Protein AF-A0AAV3PL71-F1 (afdb_monomer_lite)

pLDDT: mean 75.38, std 17.17, range [36.94, 94.06]

Organism: Lithospermum erythrorhizon (NCBI:txid34254)

Radius of gyration: 27.69 Å; chains: 1; bounding box: 72×52×55 Å

Sequence (137 aa):
MSNPKWETEDRVKCQSHFRDLNKKISIFAGCYSTATREKHNGWSDDDYIPQTLELYCVKEEGREVAKKKSRATSSKSSTSRKPKLAIDEEFSNLSSAHENLEKSMETTVSAMLEYASSQNEVARAKKFVMWMILKNK

Structure (mmCIF, N/CA/C/O backbone):
data_AF-A0AAV3PL71-F1
#
_entry.id   AF-A0AAV3PL71-F1
#
loop_
_atom_site.group_PDB
_atom_site.id
_atom_site.type_symbol
_atom_site.label_atom_id
_atom_site.label_alt_id
_atom_site.label_comp_id
_atom_site.label_asym_id
_atom_site.label_entity_id
_atom_site.label_seq_id
_atom_site.pdbx_PDB_ins_code
_atom_site.Cartn_x
_atom_site.Cartn_y
_atom_site.Cartn_z
_atom_site.occupancy
_atom_site.B_iso_or_equiv
_atom_site.auth_seq_id
_atom_site.auth_comp_id
_atom_site.auth_asym_id
_atom_site.auth_atom_id
_atom_site.pdbx_PDB_model_num
ATOM 1 N N . MET A 1 1 ? -4.956 -21.291 -28.694 1.00 47.41 1 MET A N 1
ATOM 2 C CA . MET A 1 1 ? -3.941 -21.300 -27.622 1.00 47.41 1 MET A CA 1
ATOM 3 C C . MET A 1 1 ? -4.676 -21.043 -26.323 1.00 47.41 1 MET A C 1
ATOM 5 O O . MET A 1 1 ? -5.231 -19.965 -26.166 1.00 47.41 1 MET A O 1
ATOM 9 N N . SER A 1 2 ? -4.820 -22.063 -25.485 1.00 59.41 2 SER A N 1
ATOM 10 C CA . SER A 1 2 ? -5.573 -21.970 -24.230 1.00 59.41 2 SER A CA 1
ATOM 11 C C . SER A 1 2 ? -4.590 -21.637 -23.115 1.00 59.41 2 SER A C 1
ATOM 13 O O . SER A 1 2 ? -3.604 -22.361 -22.971 1.00 59.41 2 SER A O 1
ATOM 15 N N . ASN A 1 3 ? -4.825 -20.556 -22.363 1.00 58.84 3 ASN A N 1
ATOM 16 C CA . ASN A 1 3 ? -3.936 -20.195 -21.260 1.00 58.84 3 ASN A CA 1
ATOM 17 C C . ASN A 1 3 ? -3.875 -21.325 -20.220 1.00 58.84 3 ASN A C 1
ATOM 19 O O . ASN A 1 3 ? -4.899 -21.969 -19.952 1.00 58.84 3 ASN A O 1
ATOM 23 N N . PRO A 1 4 ? -2.698 -21.574 -19.628 1.00 60.00 4 PRO A N 1
ATOM 24 C CA . PRO A 1 4 ? -2.549 -22.576 -18.592 1.00 60.00 4 PRO A CA 1
ATOM 25 C C . PRO A 1 4 ? -3.460 -22.283 -17.394 1.00 60.00 4 PRO A C 1
ATOM 27 O O . PRO A 1 4 ? -3.545 -21.158 -16.906 1.00 60.00 4 PRO A O 1
ATOM 30 N N . LYS A 1 5 ? -4.123 -23.323 -16.884 1.00 57.62 5 LYS A N 1
ATOM 31 C CA . LYS A 1 5 ? -5.115 -23.245 -15.795 1.00 57.62 5 LYS A CA 1
ATOM 32 C C . LYS A 1 5 ? -4.576 -22.586 -14.509 1.00 57.62 5 LYS A C 1
ATOM 34 O O . LYS A 1 5 ? -5.336 -21.958 -13.774 1.00 57.62 5 LYS A O 1
ATOM 39 N N . TRP A 1 6 ? -3.269 -22.692 -14.264 1.00 56.53 6 TRP A N 1
ATOM 40 C CA . TRP A 1 6 ? -2.583 -22.111 -13.105 1.00 56.53 6 TRP A CA 1
ATOM 41 C C . TRP A 1 6 ? -2.427 -20.583 -13.193 1.00 56.53 6 TRP A C 1
ATOM 43 O O . TRP A 1 6 ? -2.580 -19.908 -12.179 1.00 56.53 6 TRP A O 1
ATOM 53 N N . GLU A 1 7 ? -2.262 -20.006 -14.391 1.00 59.16 7 GLU A N 1
ATOM 54 C CA . GLU A 1 7 ? -2.195 -18.543 -14.563 1.00 59.16 7 GLU A CA 1
ATOM 55 C C . GLU A 1 7 ? -3.504 -17.861 -14.152 1.00 59.16 7 GLU A C 1
ATOM 57 O O . GLU A 1 7 ? -3.514 -16.759 -13.600 1.00 59.16 7 GLU A O 1
ATOM 62 N N . THR A 1 8 ? -4.638 -18.518 -14.405 1.00 62.12 8 THR A N 1
ATOM 63 C CA . THR A 1 8 ? -5.950 -17.992 -14.023 1.00 62.12 8 THR A CA 1
ATOM 64 C C . THR A 1 8 ? -6.210 -18.074 -12.522 1.00 62.12 8 THR A C 1
ATOM 66 O O . THR A 1 8 ? -6.810 -17.153 -11.970 1.00 62.12 8 THR A O 1
ATOM 69 N N . GLU A 1 9 ? -5.749 -19.126 -11.841 1.00 66.12 9 GLU A N 1
ATOM 70 C CA . GLU A 1 9 ? -5.962 -19.290 -10.396 1.00 66.12 9 GLU A CA 1
ATOM 71 C C . GLU A 1 9 ? -5.143 -18.294 -9.573 1.00 66.12 9 GLU A C 1
ATOM 73 O O . GLU A 1 9 ? -5.681 -17.663 -8.658 1.00 66.12 9 GLU A O 1
ATOM 78 N N . ASP A 1 10 ? -3.875 -18.086 -9.926 1.00 73.69 10 ASP A N 1
ATOM 79 C CA . ASP A 1 10 ? -3.016 -17.143 -9.208 1.00 73.69 10 ASP A CA 1
ATOM 80 C C . ASP A 1 10 ? -3.451 -15.695 -9.438 1.00 73.69 10 ASP A C 1
ATOM 82 O O . ASP A 1 10 ? -3.470 -14.887 -8.505 1.00 73.69 10 ASP A O 1
ATOM 86 N N . ARG A 1 11 ? -3.947 -15.379 -10.640 1.00 74.00 11 ARG A N 1
ATOM 87 C CA . ARG A 1 11 ? -4.552 -14.075 -10.932 1.00 74.00 11 ARG A CA 1
ATOM 88 C C . ARG A 1 11 ? -5.807 -13.816 -10.094 1.00 74.00 11 ARG A C 1
ATOM 90 O O . ARG A 1 11 ? -5.986 -12.702 -9.601 1.00 74.00 11 ARG A O 1
ATOM 97 N N . VAL A 1 12 ? -6.663 -14.821 -9.895 1.00 77.44 12 VAL A N 1
ATOM 98 C CA . VAL A 1 12 ? -7.877 -14.696 -9.066 1.00 77.44 12 VAL A CA 1
ATOM 99 C C . VAL A 1 12 ? -7.527 -14.528 -7.586 1.00 77.44 12 VAL A C 1
ATOM 101 O O . VAL A 1 12 ? -8.101 -13.660 -6.922 1.00 77.44 12 VAL A O 1
ATOM 104 N N . LYS A 1 13 ? -6.560 -15.294 -7.064 1.00 79.50 13 LYS A N 1
ATOM 105 C CA . LYS A 1 13 ? -6.073 -15.144 -5.679 1.00 79.50 13 LYS A CA 1
ATOM 106 C C . LYS A 1 13 ? -5.486 -13.753 -5.446 1.00 79.50 13 LYS A C 1
ATOM 108 O O . LYS A 1 13 ? -5.855 -13.086 -4.481 1.00 79.50 13 LYS A O 1
ATOM 113 N N . CYS A 1 14 ? -4.652 -13.291 -6.372 1.00 86.06 14 CYS A N 1
ATOM 114 C CA . CYS A 1 14 ? -4.051 -11.963 -6.361 1.00 86.06 14 CYS A CA 1
ATOM 115 C C . CYS A 1 14 ? -5.123 -10.859 -6.354 1.00 86.06 14 CYS A C 1
ATOM 117 O O . CYS A 1 14 ? -5.131 -9.983 -5.488 1.00 86.06 14 CYS A O 1
ATOM 119 N N . GLN A 1 15 ? -6.115 -10.957 -7.241 1.00 86.12 15 GLN A N 1
ATOM 120 C CA . GLN A 1 15 ? -7.216 -9.998 -7.300 1.00 86.12 15 GLN A CA 1
ATOM 121 C C . GLN A 1 15 ? -8.059 -9.987 -6.016 1.00 86.12 15 GLN A C 1
ATOM 123 O O . GLN A 1 15 ? -8.481 -8.923 -5.557 1.00 86.12 15 GLN A O 1
ATOM 128 N N . SER A 1 16 ? -8.321 -11.158 -5.429 1.00 85.06 16 SER A N 1
ATOM 129 C CA . SER A 1 16 ? -9.035 -11.262 -4.155 1.00 85.06 16 SER A CA 1
ATOM 130 C C . SER A 1 16 ? -8.239 -10.632 -3.012 1.00 85.06 16 SER A C 1
ATOM 132 O O . SER A 1 16 ? -8.815 -9.922 -2.189 1.00 85.06 16 SER A O 1
ATOM 134 N N . HIS A 1 17 ? -6.926 -10.854 -2.977 1.00 90.31 17 HIS A N 1
ATOM 135 C CA . HIS A 1 17 ? -6.043 -10.296 -1.960 1.00 90.31 17 HIS A CA 1
ATOM 136 C C . HIS A 1 17 ? -6.005 -8.764 -2.019 1.00 90.31 17 HIS A C 1
ATOM 138 O O . HIS A 1 17 ? -6.277 -8.100 -1.020 1.00 90.31 17 HIS A O 1
ATOM 144 N N . PHE A 1 18 ? -5.796 -8.191 -3.208 1.00 90.25 18 PHE A N 1
ATOM 145 C CA . PHE A 1 18 ? -5.826 -6.737 -3.385 1.00 90.25 18 PHE A CA 1
ATOM 146 C C . PHE A 1 18 ? -7.187 -6.128 -3.052 1.00 90.25 18 PHE A C 1
ATOM 148 O O . PHE A 1 18 ? -7.262 -5.043 -2.480 1.00 90.25 18 PHE A O 1
ATOM 155 N N . ARG A 1 19 ? -8.282 -6.831 -3.362 1.00 92.25 19 ARG A N 1
ATOM 156 C CA . ARG A 1 19 ? -9.628 -6.386 -2.987 1.00 92.25 19 ARG A CA 1
ATOM 157 C C . ARG A 1 19 ? -9.801 -6.317 -1.469 1.00 92.25 19 ARG A C 1
ATOM 159 O O . ARG A 1 19 ? -10.406 -5.365 -0.982 1.00 92.25 19 ARG A O 1
ATOM 166 N N . ASP A 1 20 ? -9.288 -7.302 -0.735 1.00 89.25 20 ASP A N 1
ATOM 167 C CA . ASP A 1 20 ? -9.348 -7.317 0.730 1.00 89.25 20 ASP A CA 1
ATOM 168 C C . ASP A 1 20 ? -8.492 -6.203 1.350 1.00 89.25 20 ASP A C 1
ATOM 170 O O . ASP A 1 20 ? -8.969 -5.471 2.217 1.00 89.25 20 ASP A O 1
ATOM 174 N N . LEU A 1 21 ? -7.271 -6.000 0.846 1.00 91.88 21 LEU A N 1
ATOM 175 C CA . LEU A 1 21 ? -6.405 -4.899 1.277 1.00 91.88 21 LEU A CA 1
ATOM 176 C C . LEU A 1 21 ? -7.054 -3.535 1.029 1.00 91.88 21 LEU A C 1
ATOM 178 O O . LEU A 1 21 ? -7.169 -2.733 1.952 1.00 91.88 21 LEU A O 1
ATOM 182 N N . ASN A 1 22 ? -7.563 -3.293 -0.180 1.00 93.75 22 ASN A N 1
ATOM 183 C CA . ASN A 1 22 ? -8.234 -2.035 -0.512 1.00 93.75 22 ASN A CA 1
ATOM 184 C C . ASN A 1 22 ? -9.456 -1.787 0.374 1.00 93.75 22 ASN A C 1
ATOM 186 O O . ASN A 1 22 ? -9.724 -0.649 0.763 1.00 93.75 22 ASN A O 1
ATOM 190 N N . LYS A 1 23 ? -10.183 -2.848 0.738 1.00 90.56 23 LYS A N 1
ATOM 191 C CA . LYS A 1 23 ? -11.292 -2.756 1.686 1.00 90.56 23 LYS A CA 1
ATOM 192 C C . LYS A 1 23 ? -10.809 -2.331 3.073 1.00 90.56 23 LYS A C 1
ATOM 194 O O . LYS A 1 23 ? -11.390 -1.410 3.640 1.00 90.56 23 LYS A O 1
ATOM 199 N N . LYS A 1 24 ? -9.759 -2.961 3.606 1.00 90.44 24 LYS A N 1
ATOM 200 C CA . LYS A 1 24 ? -9.169 -2.605 4.910 1.00 90.44 24 LYS A CA 1
ATOM 201 C C . LYS A 1 24 ? -8.678 -1.157 4.926 1.00 90.44 24 LYS A C 1
ATOM 203 O O . LYS A 1 24 ? -9.057 -0.401 5.816 1.00 90.44 24 LYS A O 1
ATOM 208 N N . ILE A 1 25 ? -7.950 -0.746 3.887 1.00 92.00 25 ILE A N 1
ATOM 209 C CA . ILE A 1 25 ? -7.457 0.629 3.714 1.00 92.00 25 ILE A CA 1
ATOM 210 C C . ILE A 1 25 ? -8.619 1.626 3.679 1.00 92.00 25 ILE A C 1
ATOM 212 O O . ILE A 1 25 ? -8.592 2.623 4.392 1.00 92.00 25 ILE A O 1
ATOM 216 N N . SER A 1 26 ? -9.672 1.344 2.905 1.00 92.38 26 SER A N 1
ATOM 217 C CA . SER A 1 26 ? -10.835 2.239 2.798 1.00 92.38 26 SER A CA 1
ATOM 218 C C . SER A 1 26 ? -11.532 2.442 4.145 1.00 92.38 26 SER A C 1
ATOM 220 O O . SER A 1 26 ? -11.966 3.543 4.478 1.00 92.38 26 SER A O 1
ATOM 222 N N . ILE A 1 27 ? -11.637 1.378 4.941 1.00 90.50 27 ILE A N 1
ATOM 223 C CA . ILE A 1 27 ? -12.258 1.435 6.265 1.00 90.50 27 ILE A CA 1
ATOM 224 C C . ILE A 1 27 ? -11.376 2.210 7.239 1.00 90.50 27 ILE A C 1
ATOM 226 O O . ILE A 1 27 ? -11.893 3.053 7.972 1.00 90.50 27 ILE A O 1
ATOM 230 N N . PHE A 1 28 ? -10.068 1.947 7.227 1.00 93.81 28 PHE A N 1
ATOM 231 C CA . PHE A 1 28 ? -9.100 2.679 8.035 1.00 93.81 28 PHE A CA 1
ATOM 232 C C . PHE A 1 28 ? -9.135 4.177 7.717 1.00 93.81 28 PHE A C 1
ATOM 234 O O . PHE A 1 28 ? -9.289 4.983 8.628 1.00 93.81 28 PHE A O 1
ATOM 241 N N . ALA A 1 29 ? -9.123 4.550 6.434 1.00 92.38 29 ALA A N 1
ATOM 242 C CA . ALA A 1 29 ? -9.241 5.940 6.000 1.00 92.38 29 ALA A CA 1
ATOM 243 C C . ALA A 1 29 ? -10.533 6.599 6.514 1.00 92.38 29 ALA A C 1
ATOM 245 O O . ALA A 1 29 ? -10.505 7.724 7.005 1.00 92.38 29 ALA A O 1
ATOM 246 N N . GLY A 1 30 ? -11.661 5.882 6.488 1.00 92.62 30 GLY A N 1
ATOM 247 C CA . GLY A 1 30 ? -12.917 6.371 7.062 1.00 92.62 30 GLY A CA 1
ATOM 248 C C . GLY A 1 30 ? -12.871 6.549 8.587 1.00 92.62 30 GLY A C 1
ATOM 249 O O . GLY A 1 30 ? -13.482 7.480 9.117 1.00 92.62 30 GLY A O 1
ATOM 250 N N . CYS A 1 31 ? -12.155 5.682 9.311 1.00 92.06 31 CYS A N 1
ATOM 251 C CA . CYS A 1 31 ? -11.887 5.870 10.740 1.00 92.06 31 CYS A CA 1
ATOM 252 C C . CYS A 1 31 ? -10.996 7.088 10.983 1.00 92.06 31 CYS A C 1
ATOM 254 O O . CYS A 1 31 ? -11.330 7.889 11.849 1.00 92.06 31 CYS A O 1
ATOM 256 N N . TYR A 1 32 ? -9.954 7.271 10.171 1.00 91.00 32 TYR A N 1
ATOM 257 C CA . TYR A 1 32 ? -9.053 8.415 10.261 1.00 91.00 32 TYR A CA 1
ATOM 258 C C . TYR A 1 32 ? -9.810 9.726 10.079 1.00 91.00 32 TYR A C 1
ATOM 260 O O . TYR A 1 32 ? -9.795 10.580 10.956 1.00 91.00 32 TYR A O 1
ATOM 268 N N . SER A 1 33 ? -10.608 9.831 9.011 1.00 90.44 33 SER A N 1
ATOM 269 C CA . SER A 1 33 ? -11.466 10.998 8.778 1.00 90.44 33 SER A CA 1
ATOM 270 C C . SER A 1 33 ? -12.449 11.259 9.922 1.00 90.44 33 SER A C 1
ATOM 272 O O . SER A 1 33 ? -12.831 12.403 10.155 1.00 90.44 33 SER A O 1
ATOM 274 N N . THR A 1 34 ? -12.882 10.207 10.627 1.00 88.81 34 THR A N 1
ATOM 275 C CA . THR A 1 34 ? -13.761 10.336 11.795 1.00 88.81 34 THR A CA 1
ATOM 276 C C . THR A 1 34 ? -12.999 10.874 13.003 1.00 88.81 34 THR A C 1
ATOM 278 O O . THR A 1 34 ? -13.501 11.792 13.644 1.00 88.81 34 THR A O 1
ATOM 281 N N . ALA A 1 35 ? -11.801 10.350 13.280 1.00 86.88 35 ALA A N 1
ATOM 282 C CA . ALA A 1 35 ? -10.935 10.822 14.359 1.00 86.88 35 ALA A CA 1
ATOM 283 C C . ALA A 1 35 ? -10.542 12.293 14.153 1.00 86.88 35 ALA A C 1
ATOM 285 O O . ALA A 1 35 ? -10.625 13.095 15.073 1.00 86.88 35 ALA A O 1
ATOM 286 N N . THR A 1 36 ? -10.245 12.691 12.914 1.00 87.19 36 THR A N 1
ATOM 287 C CA . THR A 1 36 ? -9.867 14.073 12.582 1.00 87.19 36 THR A CA 1
ATOM 288 C C . THR A 1 36 ? -11.048 15.045 12.472 1.00 87.19 36 THR A C 1
ATOM 290 O O . THR A 1 36 ? -10.843 16.226 12.185 1.00 87.19 36 THR A O 1
ATOM 293 N N . ARG A 1 37 ? -12.299 14.57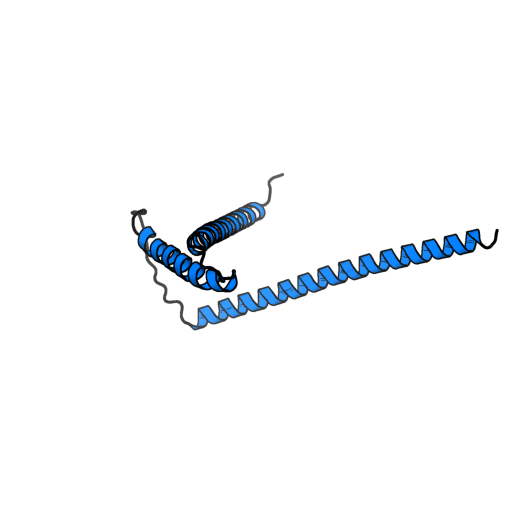1 12.599 1.00 83.06 37 ARG A N 1
ATOM 294 C CA . ARG A 1 37 ? -13.498 15.403 12.380 1.00 83.06 37 ARG A CA 1
ATOM 295 C C . ARG A 1 37 ? -13.687 16.433 13.488 1.00 83.06 37 ARG A C 1
ATOM 297 O O . ARG A 1 37 ? -14.081 17.563 13.211 1.00 83.06 37 ARG A O 1
ATOM 304 N N . GLU A 1 38 ? -13.392 16.050 14.722 1.00 69.94 38 GLU A N 1
ATOM 305 C CA . GLU A 1 38 ? -13.307 16.967 15.854 1.00 69.94 38 GLU A CA 1
ATOM 306 C C . GLU A 1 38 ? -11.854 17.421 15.942 1.00 69.94 38 GLU A C 1
ATOM 308 O O . GLU A 1 38 ? -11.033 16.804 16.610 1.00 69.94 38 GLU A O 1
ATOM 313 N N . LYS A 1 39 ? -11.502 18.455 15.164 1.00 65.94 39 LYS A N 1
ATOM 314 C CA . LYS A 1 39 ? -10.141 18.994 15.177 1.00 65.94 39 LYS A CA 1
ATOM 315 C C . LYS A 1 39 ? -9.790 19.445 16.590 1.00 65.94 39 LYS A C 1
ATOM 317 O O . LYS A 1 39 ? -10.274 20.476 17.059 1.00 65.94 39 LYS A O 1
ATOM 322 N N . HIS A 1 40 ? -8.899 18.703 17.228 1.00 72.56 40 HIS A N 1
ATOM 323 C CA . HIS A 1 40 ? -8.251 19.134 18.449 1.00 72.56 40 HIS A CA 1
ATOM 324 C C . HIS A 1 40 ? -7.106 20.073 18.065 1.00 72.56 40 HIS A C 1
ATOM 326 O O . HIS A 1 40 ? -6.183 19.701 17.338 1.00 72.56 40 HIS A O 1
ATOM 332 N N . ASN A 1 41 ? -7.194 21.333 18.498 1.00 78.12 41 ASN A N 1
ATOM 333 C CA . ASN A 1 41 ? -6.135 22.310 18.256 1.00 78.12 41 ASN A CA 1
ATOM 334 C C . ASN A 1 41 ? -4.815 21.793 18.845 1.00 78.12 41 ASN A C 1
ATOM 336 O O . ASN A 1 41 ? -4.745 21.492 20.034 1.00 78.12 41 ASN A O 1
ATOM 340 N N . GLY A 1 42 ? -3.780 21.716 18.008 1.00 80.06 42 GLY A N 1
ATOM 341 C CA . GLY A 1 42 ? -2.446 21.253 18.399 1.00 80.06 42 GLY A CA 1
ATOM 342 C C . GLY A 1 42 ? -2.192 19.755 18.219 1.00 80.06 42 GLY A C 1
ATOM 343 O O . GLY A 1 42 ? -1.066 19.336 18.452 1.00 80.06 42 GLY A O 1
ATOM 344 N N . TRP A 1 43 ? -3.181 18.967 17.788 1.00 85.88 43 TRP A N 1
ATOM 345 C CA . TRP A 1 43 ? -2.964 17.557 17.452 1.00 85.88 43 TRP A CA 1
ATOM 346 C C . TRP A 1 43 ? -2.352 17.396 16.063 1.00 85.88 43 TRP A C 1
ATOM 348 O O . TRP A 1 43 ? -2.760 18.053 15.099 1.00 85.88 43 TRP A O 1
ATOM 358 N N . SER A 1 44 ? -1.395 16.485 15.987 1.00 86.25 44 SER A N 1
ATOM 359 C CA . SER A 1 44 ? -0.722 16.018 14.783 1.00 86.25 44 SER A CA 1
ATOM 360 C C . SER A 1 44 ? -1.267 14.656 14.344 1.00 86.25 44 SER A C 1
ATOM 362 O O . SER A 1 44 ? -2.038 14.021 15.064 1.00 86.25 44 SER A O 1
ATOM 364 N N . ASP A 1 45 ? -0.867 14.186 13.162 1.00 86.56 45 ASP A N 1
ATOM 365 C CA . ASP A 1 45 ? -1.262 12.863 12.662 1.00 86.56 45 ASP A CA 1
ATOM 366 C C . ASP A 1 45 ? -0.884 11.741 13.652 1.00 86.56 45 ASP A C 1
ATOM 368 O O . ASP A 1 45 ? -1.663 10.805 13.836 1.00 86.56 45 ASP A O 1
ATOM 372 N N . ASP A 1 46 ? 0.242 11.878 14.362 1.00 88.06 46 ASP A N 1
ATOM 373 C CA . ASP A 1 46 ? 0.695 10.924 15.385 1.00 88.06 46 ASP A CA 1
ATOM 374 C C . ASP A 1 46 ? -0.281 10.804 16.568 1.00 88.06 46 ASP A C 1
ATOM 376 O O . ASP A 1 46 ? -0.385 9.737 17.172 1.00 88.06 46 ASP A O 1
ATOM 380 N N . ASP A 1 47 ? -1.055 11.854 16.859 1.00 87.81 47 ASP A N 1
ATOM 381 C CA . ASP A 1 47 ? -2.084 11.850 17.905 1.00 87.81 47 ASP A CA 1
ATOM 382 C C . ASP A 1 47 ? -3.397 11.216 17.410 1.00 87.81 47 ASP A C 1
ATOM 384 O O . ASP A 1 47 ? -4.102 10.530 18.156 1.00 87.81 47 ASP A O 1
ATOM 388 N N . TYR A 1 48 ? -3.721 11.385 16.122 1.00 86.88 48 TYR A N 1
ATOM 389 C CA . TYR A 1 48 ? -4.927 10.813 15.514 1.00 86.88 48 TYR A CA 1
ATOM 390 C C . TYR A 1 48 ? -4.781 9.329 15.160 1.00 86.88 48 TYR A C 1
ATOM 392 O O . TYR A 1 48 ? -5.789 8.618 15.097 1.00 86.88 48 TYR A O 1
ATOM 400 N N . ILE A 1 49 ? -3.562 8.833 14.925 1.00 90.44 49 ILE A N 1
ATOM 401 C CA . ILE A 1 49 ? -3.310 7.425 14.580 1.00 90.44 49 ILE A CA 1
ATOM 402 C C . ILE A 1 49 ? -3.797 6.464 15.685 1.00 90.44 49 ILE A C 1
ATOM 404 O O . ILE A 1 49 ? -4.567 5.557 15.352 1.00 90.44 49 ILE A O 1
ATOM 408 N N . PRO A 1 50 ? -3.454 6.640 16.980 1.00 89.81 50 PRO A N 1
ATOM 409 C CA . PRO A 1 50 ? -3.968 5.797 18.062 1.00 89.81 50 PRO A CA 1
ATOM 410 C C . PRO A 1 50 ? -5.499 5.776 18.133 1.00 89.81 50 PRO A C 1
ATOM 412 O O . PRO A 1 50 ? -6.107 4.707 18.159 1.00 89.81 50 PRO A O 1
ATOM 415 N N . GLN A 1 51 ? -6.142 6.944 18.061 1.00 86.50 51 GLN A N 1
ATOM 416 C CA . GLN A 1 51 ? -7.604 7.054 18.095 1.00 86.50 51 GLN A CA 1
ATOM 417 C C . GLN A 1 51 ? -8.260 6.395 16.870 1.00 86.50 51 GLN A C 1
ATOM 419 O O . GLN A 1 51 ? -9.308 5.750 16.954 1.00 86.50 51 GLN A O 1
ATOM 424 N N . THR A 1 52 ? -7.620 6.514 15.708 1.00 90.75 52 THR A N 1
ATOM 425 C CA . THR A 1 52 ? -8.044 5.843 14.477 1.00 90.75 52 THR A CA 1
ATOM 426 C C . THR A 1 52 ? -7.967 4.327 14.612 1.00 90.75 52 THR A C 1
ATOM 428 O O . THR A 1 52 ? -8.883 3.633 14.162 1.00 90.75 52 THR A O 1
ATOM 431 N N . LEU A 1 53 ? -6.902 3.811 15.230 1.00 90.81 53 LEU A N 1
ATOM 432 C CA . LEU A 1 53 ? -6.716 2.382 15.472 1.00 90.81 53 LEU A CA 1
ATOM 433 C C . LEU A 1 53 ? -7.782 1.833 16.420 1.00 90.81 53 LEU A C 1
ATOM 435 O O . LEU A 1 53 ? -8.352 0.786 16.119 1.00 90.81 53 LEU A O 1
ATOM 439 N N . GLU A 1 54 ? -8.132 2.553 17.487 1.00 89.06 54 GLU A N 1
ATOM 440 C CA . GLU A 1 54 ? -9.240 2.169 18.371 1.00 89.06 54 GLU A CA 1
ATOM 441 C C . GLU A 1 54 ? -10.562 2.051 17.598 1.00 89.06 54 GLU A C 1
ATOM 443 O O . GLU A 1 54 ? -11.229 1.013 17.633 1.00 89.06 54 GLU A O 1
ATOM 448 N N . LEU A 1 55 ? -10.909 3.074 16.808 1.00 87.56 55 LEU A N 1
ATOM 449 C CA . LEU A 1 55 ? -12.117 3.067 15.975 1.00 87.56 55 LEU A CA 1
ATOM 450 C C . LEU A 1 55 ? -12.103 1.951 14.921 1.00 87.56 55 LEU A C 1
ATOM 452 O O . LEU A 1 55 ? -13.147 1.380 14.591 1.00 87.56 55 LEU A O 1
ATOM 456 N N . TYR A 1 56 ? -10.936 1.655 14.352 1.00 90.50 56 TYR A N 1
ATOM 457 C CA . TYR A 1 56 ? -10.762 0.594 13.367 1.00 90.50 56 TYR A CA 1
ATOM 458 C C . TYR A 1 56 ? -10.924 -0.797 13.993 1.00 90.50 56 TYR A C 1
ATOM 460 O O . TYR A 1 56 ? -11.688 -1.604 13.458 1.00 90.50 56 TYR A O 1
ATOM 468 N N . CYS A 1 57 ? -10.296 -1.051 15.145 1.00 87.62 57 CYS A N 1
ATOM 469 C CA . CYS A 1 57 ? -10.415 -2.306 15.890 1.00 87.62 57 CYS A CA 1
ATOM 470 C C . CYS A 1 57 ? -11.868 -2.592 16.276 1.00 87.62 57 CYS A C 1
ATOM 472 O O . CYS A 1 57 ? -12.378 -3.663 15.953 1.00 87.62 57 CYS A O 1
ATOM 474 N N . VAL A 1 58 ? -12.588 -1.605 16.822 1.00 83.75 58 VAL A N 1
ATOM 475 C CA . VAL A 1 58 ? -14.017 -1.750 17.163 1.00 83.75 58 VAL A CA 1
ATOM 476 C C . VAL A 1 58 ? -14.857 -2.123 15.933 1.00 83.75 58 VAL A C 1
ATOM 478 O O . VAL A 1 58 ? -15.763 -2.960 16.005 1.00 83.75 58 VAL A O 1
ATOM 481 N N . LYS A 1 59 ? -14.556 -1.545 14.762 1.00 79.19 59 LYS A N 1
ATOM 482 C CA . LYS A 1 59 ? -15.267 -1.866 13.511 1.00 79.19 59 LYS A CA 1
ATOM 483 C C . LYS A 1 59 ? -14.895 -3.225 12.918 1.00 79.19 59 LYS A C 1
ATOM 485 O O . LYS A 1 59 ? -15.707 -3.772 12.166 1.00 79.19 59 LYS A O 1
ATOM 490 N N . GLU A 1 60 ? -13.688 -3.736 13.142 1.00 74.81 60 GLU A N 1
ATOM 491 C CA . GLU A 1 60 ? -13.294 -5.091 12.726 1.00 74.81 60 GLU A CA 1
ATOM 492 C C . GLU A 1 60 ? -13.888 -6.148 13.674 1.00 74.81 60 GLU A C 1
ATOM 494 O O . GLU A 1 60 ? -14.518 -7.097 13.202 1.00 74.81 60 GLU A O 1
ATOM 499 N N . GLU A 1 61 ? -13.833 -5.930 14.992 1.00 64.38 61 GLU A N 1
ATOM 500 C CA . GLU A 1 61 ? -14.441 -6.807 16.005 1.00 64.38 61 GLU A CA 1
ATOM 501 C C . GLU A 1 61 ? -15.969 -6.892 15.859 1.00 64.38 61 GLU A C 1
ATOM 503 O O . GLU A 1 61 ? -16.549 -7.981 15.871 1.00 64.38 61 GLU A O 1
ATOM 508 N N . GLY A 1 62 ? -16.645 -5.770 15.588 1.00 57.28 62 GLY A N 1
ATOM 509 C CA . GLY A 1 62 ? -18.085 -5.761 15.303 1.00 57.28 62 GLY A CA 1
ATOM 510 C C . GLY A 1 62 ? -18.481 -6.544 14.038 1.00 57.28 62 GLY A C 1
ATOM 511 O O . GLY A 1 62 ? -19.620 -7.004 13.915 1.00 57.28 62 GLY A O 1
ATOM 512 N N . ARG A 1 63 ? -17.550 -6.754 13.096 1.00 52.78 63 ARG A N 1
ATOM 513 C CA . ARG A 1 63 ? -17.784 -7.525 11.860 1.00 52.78 63 ARG A CA 1
ATOM 514 C C . ARG A 1 63 ? -17.563 -9.026 12.016 1.00 52.78 63 ARG A C 1
ATOM 516 O O . ARG A 1 63 ? -18.205 -9.784 11.287 1.00 52.78 63 ARG A O 1
ATOM 523 N N . GLU A 1 64 ? -16.732 -9.465 12.956 1.00 48.28 64 GLU A N 1
ATOM 524 C CA . GLU A 1 64 ? -16.651 -10.875 13.372 1.00 48.28 64 GLU A CA 1
ATOM 525 C C . GLU A 1 64 ? -18.002 -11.348 13.939 1.00 48.28 64 GLU A C 1
ATOM 527 O O . GLU A 1 64 ? -18.505 -12.414 13.578 1.00 48.28 64 GLU A O 1
ATOM 532 N N . VAL A 1 65 ? -18.668 -10.500 14.733 1.00 45.50 65 VAL A N 1
ATOM 533 C CA . VAL A 1 65 ? -19.973 -10.818 15.336 1.00 45.50 65 VAL A CA 1
ATOM 534 C C . VAL A 1 65 ? -21.122 -10.721 14.318 1.00 45.50 65 VAL A C 1
ATOM 536 O O . VAL A 1 65 ? -22.023 -11.563 14.314 1.00 45.50 65 VAL A O 1
ATOM 539 N N . ALA A 1 66 ? -21.087 -9.752 13.395 1.00 42.94 66 ALA A N 1
ATOM 540 C CA . ALA A 1 66 ? -22.154 -9.536 12.408 1.00 42.94 66 ALA A CA 1
ATOM 541 C C . ALA A 1 66 ? -22.173 -10.542 11.236 1.00 42.94 66 ALA A C 1
ATOM 543 O O . ALA A 1 66 ? -23.194 -10.677 10.558 1.00 42.94 66 ALA A O 1
ATOM 544 N N . LYS A 1 67 ? -21.099 -11.312 11.008 1.00 45.19 67 LYS A N 1
ATOM 545 C CA . LYS A 1 67 ? -21.095 -12.407 10.014 1.00 45.19 67 LYS A CA 1
ATOM 546 C C . LYS A 1 67 ? -21.949 -13.619 10.425 1.00 45.19 67 LYS A C 1
ATOM 548 O O . LYS A 1 67 ? -22.144 -14.521 9.613 1.00 45.19 67 LYS A O 1
ATOM 553 N N . LYS A 1 68 ? -22.526 -13.645 11.636 1.00 41.66 68 LYS A N 1
ATOM 554 C CA . LYS A 1 68 ? -23.386 -14.747 12.113 1.00 41.66 68 LYS A CA 1
ATOM 555 C C . LYS A 1 68 ? -24.819 -14.780 11.555 1.00 41.66 68 LYS A C 1
ATOM 557 O O . LYS A 1 68 ? -25.530 -15.728 11.876 1.00 41.66 68 LYS A O 1
ATOM 562 N N . LYS A 1 69 ? -25.274 -13.828 10.722 1.00 42.66 69 LYS A N 1
ATOM 563 C CA . LYS A 1 69 ? -26.692 -13.788 10.275 1.00 42.66 69 LYS A CA 1
ATOM 564 C C . LYS A 1 69 ? -26.974 -14.095 8.797 1.00 42.66 69 LYS A C 1
ATOM 566 O O . LYS A 1 69 ? -28.120 -13.976 8.376 1.00 42.66 69 LYS A O 1
ATOM 571 N N . SER A 1 70 ? -26.012 -14.551 7.995 1.00 42.88 70 SER A N 1
ATOM 572 C CA . SER A 1 70 ? -26.326 -14.913 6.600 1.00 42.88 70 SER A CA 1
ATOM 573 C C . SER A 1 70 ? -25.463 -16.027 6.009 1.00 42.88 70 SER A C 1
ATOM 575 O O . SER A 1 70 ? -24.771 -15.810 5.022 1.00 42.88 70 SER A O 1
ATOM 577 N N . ARG A 1 71 ? -25.562 -17.252 6.553 1.00 45.53 71 ARG A N 1
ATOM 578 C CA . ARG A 1 71 ? -25.467 -18.485 5.738 1.00 45.53 71 ARG A CA 1
ATOM 579 C C . ARG A 1 71 ? -25.936 -19.728 6.504 1.00 45.53 71 ARG A C 1
ATOM 581 O O . ARG A 1 71 ? -25.133 -20.516 6.991 1.00 45.53 71 ARG A O 1
ATOM 588 N N . ALA A 1 72 ? -27.247 -19.937 6.592 1.00 44.00 72 ALA A N 1
ATOM 589 C CA . ALA A 1 72 ? -27.765 -21.277 6.847 1.00 44.00 72 ALA A CA 1
ATOM 590 C C . ALA A 1 72 ? -27.705 -22.062 5.528 1.00 44.00 72 ALA A C 1
ATOM 592 O O . ALA A 1 72 ? -28.472 -21.769 4.615 1.00 44.00 72 ALA A O 1
ATOM 593 N N . THR A 1 73 ? -26.735 -22.975 5.400 1.00 43.16 73 THR A N 1
ATOM 594 C CA . THR A 1 73 ? -26.890 -24.356 4.885 1.00 43.16 73 THR A CA 1
ATOM 595 C C . THR A 1 73 ? -25.521 -25.021 4.656 1.00 43.16 73 THR A C 1
ATOM 597 O O . THR A 1 73 ? -24.803 -24.676 3.726 1.00 43.16 73 THR A O 1
ATOM 600 N N . SER A 1 74 ? -25.242 -26.018 5.513 1.00 42.47 74 SER A N 1
ATOM 601 C CA . SER A 1 74 ? -24.479 -27.265 5.287 1.00 42.47 74 SER A CA 1
ATOM 602 C C . SER A 1 74 ? -22.978 -27.191 4.933 1.00 42.47 74 SER A C 1
ATOM 604 O O . SER A 1 74 ? -22.600 -26.555 3.965 1.00 42.47 74 SER A O 1
ATOM 606 N N . SER A 1 75 ? -22.030 -27.891 5.566 1.00 46.97 75 SER A N 1
ATOM 607 C CA . SER A 1 75 ? -21.967 -28.753 6.755 1.00 46.97 75 SER A CA 1
ATOM 608 C C . SER A 1 75 ? -20.484 -28.971 7.106 1.00 46.97 75 SER A C 1
ATOM 610 O O . SER A 1 75 ? -19.620 -28.865 6.240 1.00 46.97 75 SER A O 1
ATOM 612 N N . LYS A 1 76 ? -20.250 -29.399 8.354 1.00 36.94 76 LYS A N 1
ATOM 613 C CA . LYS A 1 76 ? -18.995 -29.850 8.991 1.00 36.94 76 LYS A CA 1
ATOM 614 C C . LYS A 1 76 ? -18.060 -28.762 9.514 1.00 36.94 76 LYS A C 1
ATOM 616 O O . LYS A 1 76 ? -17.065 -28.376 8.913 1.00 36.94 76 LYS A O 1
ATOM 621 N N . SER A 1 77 ? -18.352 -28.396 10.759 1.00 41.62 77 SER A N 1
ATOM 622 C CA . SER A 1 77 ? -17.332 -28.111 11.758 1.00 41.62 77 SER A CA 1
ATOM 623 C C . SER A 1 77 ? -16.262 -29.208 11.768 1.00 41.62 77 SER A C 1
ATOM 625 O O . SER A 1 77 ? -16.562 -30.363 12.069 1.00 41.62 77 SER A O 1
ATOM 627 N N . SER A 1 78 ? -15.018 -28.811 11.542 1.00 40.66 78 SER A N 1
ATOM 628 C CA . SER A 1 78 ? -13.865 -29.477 12.132 1.00 40.66 78 SER A CA 1
ATOM 629 C C . SER A 1 78 ? -13.035 -28.387 12.787 1.00 40.66 78 SER A C 1
ATOM 631 O O . SER A 1 78 ? -12.159 -27.793 12.166 1.00 40.66 78 SER A O 1
ATOM 633 N N . THR A 1 79 ? -13.337 -28.092 14.051 1.00 47.22 79 THR A N 1
ATOM 634 C CA . THR A 1 79 ? -12.382 -27.446 14.952 1.00 47.22 79 THR A CA 1
ATOM 635 C C . THR A 1 79 ? -11.221 -28.422 15.128 1.00 47.22 79 THR A C 1
ATOM 637 O O . THR A 1 79 ? -11.185 -29.198 16.080 1.00 47.22 79 THR A O 1
ATOM 640 N N . SER A 1 80 ? -10.297 -28.445 14.166 1.00 39.59 80 SER A N 1
ATOM 641 C CA . SER A 1 80 ? -9.010 -29.098 14.351 1.00 39.59 80 SER A CA 1
ATOM 642 C C . SER A 1 80 ? -8.179 -28.153 15.200 1.00 39.59 80 SER A C 1
ATOM 644 O O . SER A 1 80 ? -7.734 -27.104 14.733 1.00 39.59 80 SER A O 1
ATOM 646 N N . ARG A 1 81 ? -8.028 -28.488 16.481 1.00 51.97 81 ARG A N 1
ATOM 647 C CA . ARG A 1 81 ? -6.993 -27.891 17.322 1.00 51.97 81 ARG A CA 1
ATOM 648 C C . ARG A 1 81 ? -5.664 -28.302 16.688 1.00 51.97 81 ARG A C 1
ATOM 650 O O . ARG A 1 81 ? -5.186 -29.402 16.954 1.00 51.97 81 ARG A O 1
ATOM 657 N N . LYS A 1 82 ? -5.107 -27.475 15.796 1.00 54.34 82 LYS A N 1
ATOM 658 C CA . LYS A 1 82 ? -3.746 -27.704 15.306 1.00 54.34 82 LYS A CA 1
ATOM 659 C C . LYS A 1 82 ? -2.815 -27.641 16.530 1.00 54.34 82 LYS A C 1
ATOM 661 O O . LYS A 1 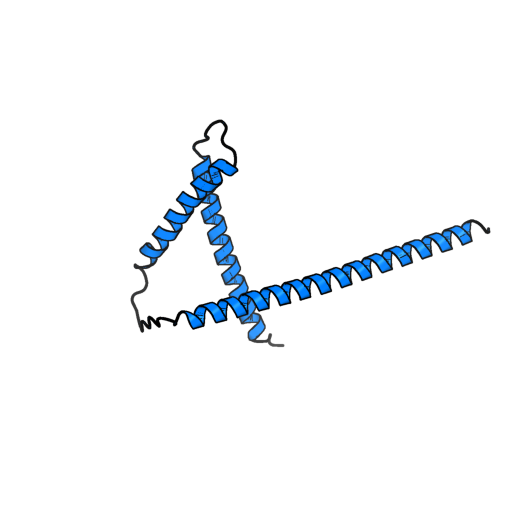82 ? -2.910 -26.680 17.298 1.00 54.34 82 LYS A O 1
ATOM 666 N N . PRO A 1 83 ? -1.980 -28.664 16.772 1.00 49.84 83 PRO A N 1
ATOM 667 C CA . PRO A 1 83 ? -1.018 -28.637 17.863 1.00 49.84 83 PRO A CA 1
ATOM 668 C C . PRO A 1 83 ? -0.034 -27.488 17.632 1.00 49.84 83 PRO A C 1
ATOM 670 O O . PRO A 1 83 ? 0.319 -27.194 16.495 1.00 49.84 83 PRO A O 1
ATOM 673 N N . LYS A 1 84 ? 0.407 -26.844 18.715 1.00 51.94 84 LYS A N 1
ATOM 674 C CA . LYS A 1 84 ? 1.278 -25.654 18.719 1.00 51.94 84 LYS A CA 1
ATOM 675 C C . LYS A 1 84 ? 2.523 -25.798 17.815 1.00 51.94 84 LYS A C 1
ATOM 677 O O . LYS A 1 84 ? 2.895 -24.846 17.147 1.00 51.94 84 LYS A O 1
ATOM 682 N N . LEU A 1 85 ? 3.045 -27.023 17.688 1.00 48.53 85 LEU A N 1
ATOM 683 C CA . LEU A 1 85 ? 4.158 -27.396 16.800 1.00 48.53 85 LEU A CA 1
ATOM 684 C C . LEU A 1 85 ? 3.889 -27.162 15.300 1.00 48.53 85 LEU A C 1
ATOM 686 O O . LEU A 1 85 ? 4.806 -26.820 14.568 1.00 48.53 85 LEU A O 1
ATOM 690 N N . ALA A 1 86 ? 2.642 -27.298 14.841 1.00 53.41 86 ALA A N 1
ATOM 691 C CA . ALA A 1 86 ? 2.281 -27.101 13.434 1.00 53.41 86 ALA A CA 1
ATOM 692 C C . ALA A 1 86 ? 2.207 -25.617 13.032 1.00 53.41 86 ALA A C 1
ATOM 694 O O . ALA A 1 86 ? 2.149 -25.299 11.851 1.00 53.41 86 ALA A O 1
ATOM 695 N N . ILE A 1 87 ? 2.161 -24.709 14.010 1.00 56.03 87 ILE A N 1
ATOM 696 C CA . ILE A 1 87 ? 2.087 -23.265 13.771 1.00 56.03 87 ILE A CA 1
ATOM 697 C C . ILE A 1 87 ? 3.507 -22.699 13.644 1.00 56.03 87 ILE A C 1
ATOM 699 O O . ILE A 1 87 ? 3.767 -21.903 12.746 1.00 56.03 87 ILE A O 1
ATOM 703 N N . ASP A 1 88 ? 4.438 -23.167 14.479 1.00 58.44 88 ASP A N 1
ATOM 704 C CA . ASP A 1 88 ? 5.845 -22.748 14.436 1.00 58.44 88 ASP A CA 1
ATOM 705 C C . ASP A 1 88 ? 6.534 -23.163 13.121 1.00 58.44 88 ASP A C 1
ATOM 707 O O . ASP A 1 88 ? 7.307 -22.393 12.549 1.00 58.44 88 ASP A O 1
ATOM 711 N N . GLU A 1 89 ? 6.200 -24.340 12.583 1.00 63.69 89 GLU A N 1
ATOM 712 C CA . GLU A 1 89 ? 6.719 -24.817 11.294 1.00 63.69 89 GLU A CA 1
ATOM 713 C C . GLU A 1 89 ? 6.177 -23.995 10.107 1.00 63.69 89 GLU A C 1
ATOM 715 O O . GLU A 1 89 ? 6.920 -23.660 9.184 1.00 63.69 89 GLU A O 1
ATOM 720 N N . GLU A 1 90 ? 4.904 -23.581 10.152 1.00 63.19 90 GLU A N 1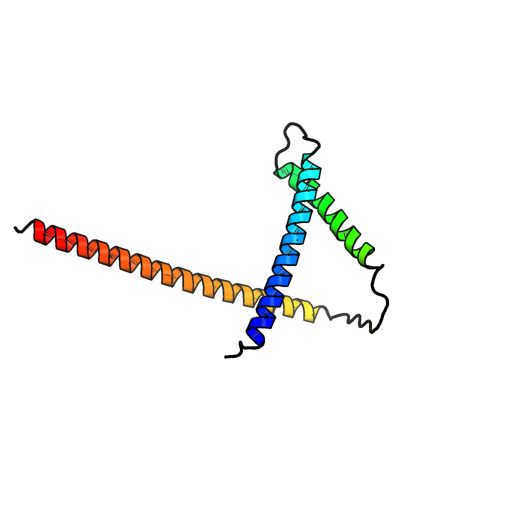
ATOM 721 C CA . GLU A 1 90 ? 4.322 -22.677 9.149 1.00 63.19 90 GLU A CA 1
ATOM 722 C C . GLU A 1 90 ? 4.980 -21.281 9.195 1.00 63.19 90 GLU A C 1
ATOM 724 O O . GLU A 1 90 ? 5.288 -20.719 8.142 1.00 63.19 90 GLU A O 1
ATOM 729 N N . PHE A 1 91 ? 5.281 -20.745 10.386 1.00 60.25 91 PHE A N 1
ATOM 730 C CA . PHE A 1 91 ? 6.021 -19.482 10.534 1.00 60.25 91 PHE A CA 1
ATOM 731 C C . PHE A 1 91 ? 7.468 -19.579 10.033 1.00 60.25 91 PHE A C 1
ATOM 733 O O . PHE A 1 91 ? 7.947 -18.662 9.365 1.00 60.25 91 PHE A O 1
ATOM 740 N N . SER A 1 92 ? 8.158 -20.690 10.301 1.00 67.94 92 SER A N 1
ATOM 741 C CA . SER A 1 92 ? 9.530 -20.916 9.829 1.00 67.94 92 SER A CA 1
ATOM 742 C C . SER A 1 92 ? 9.600 -21.034 8.296 1.00 67.94 92 SER A C 1
ATOM 744 O O . SER A 1 92 ? 10.473 -20.445 7.648 1.00 67.94 92 SER A O 1
ATOM 746 N N . ASN A 1 93 ? 8.613 -21.696 7.684 1.00 71.75 93 ASN A N 1
ATOM 747 C CA . ASN A 1 93 ? 8.474 -21.770 6.228 1.00 71.75 93 ASN A CA 1
ATOM 748 C C . ASN A 1 93 ? 8.151 -20.404 5.594 1.00 71.75 93 ASN A C 1
ATOM 750 O O . ASN A 1 93 ? 8.664 -20.081 4.524 1.00 71.75 93 ASN A O 1
ATOM 754 N N . LEU A 1 94 ? 7.347 -19.568 6.258 1.00 67.44 94 LEU A N 1
ATOM 755 C CA . LEU A 1 94 ? 7.067 -18.203 5.795 1.00 67.44 94 LEU A CA 1
ATOM 756 C C . LEU A 1 94 ? 8.295 -17.288 5.896 1.00 67.44 94 LEU A C 1
ATOM 758 O O . LEU A 1 94 ? 8.566 -16.527 4.968 1.00 67.44 94 LEU A O 1
ATOM 762 N N . SER A 1 95 ? 9.062 -17.388 6.984 1.00 76.00 95 SER A N 1
ATOM 763 C CA . SER A 1 95 ? 10.285 -16.600 7.177 1.00 76.00 95 SER A CA 1
ATOM 764 C C . SER A 1 95 ? 11.359 -16.953 6.145 1.00 76.00 95 SER A C 1
ATOM 766 O O . SER A 1 95 ? 11.960 -16.068 5.542 1.00 76.00 95 SER A O 1
ATOM 768 N N . SER A 1 96 ? 11.566 -18.246 5.878 1.00 72.56 96 SER A N 1
ATOM 769 C CA . SER A 1 96 ? 12.547 -18.699 4.880 1.00 72.56 96 SER A CA 1
ATOM 770 C C . SER A 1 96 ? 12.145 -18.353 3.440 1.00 72.56 96 SER A C 1
ATOM 772 O O . SER A 1 96 ? 13.007 -18.066 2.606 1.00 72.56 96 SER A O 1
ATOM 774 N N . ALA A 1 97 ? 10.845 -18.329 3.131 1.00 79.19 97 ALA A N 1
ATOM 775 C CA . ALA A 1 97 ? 10.352 -17.844 1.845 1.00 79.19 97 ALA A CA 1
ATOM 776 C C . ALA A 1 97 ? 10.601 -16.336 1.667 1.00 79.19 97 ALA A C 1
ATOM 778 O O . ALA A 1 97 ? 10.993 -15.910 0.580 1.00 79.19 97 ALA A O 1
ATOM 779 N N . HIS A 1 98 ? 10.429 -15.543 2.732 1.00 73.56 98 HIS A N 1
ATOM 780 C CA . HIS A 1 98 ? 10.711 -14.107 2.717 1.00 73.56 98 HIS A CA 1
ATOM 781 C C . HIS A 1 98 ? 12.197 -13.818 2.465 1.00 73.56 98 HIS A C 1
ATOM 783 O O . HIS A 1 98 ? 12.519 -1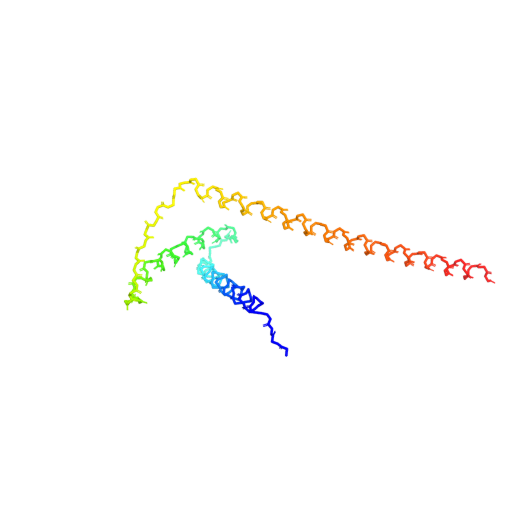3.054 1.560 1.00 73.56 98 HIS A O 1
ATOM 789 N N . GLU A 1 99 ? 13.106 -14.490 3.179 1.00 77.81 99 GLU A N 1
ATOM 790 C CA . GLU A 1 99 ? 14.553 -14.326 2.966 1.00 77.81 99 GLU A CA 1
ATOM 791 C C . GLU A 1 99 ? 15.001 -14.721 1.551 1.00 77.81 99 GLU A C 1
ATOM 793 O O . GLU A 1 99 ? 15.883 -14.088 0.971 1.00 77.81 99 GLU A O 1
ATOM 798 N N . ASN A 1 100 ? 14.416 -15.773 0.969 1.00 80.94 100 ASN A N 1
ATOM 799 C CA . ASN A 1 100 ? 14.737 -16.167 -0.406 1.00 80.94 100 ASN A CA 1
ATOM 800 C C . ASN A 1 100 ? 14.236 -15.146 -1.433 1.00 80.94 100 ASN A C 1
ATOM 802 O O . ASN A 1 100 ? 14.923 -14.878 -2.420 1.00 80.94 100 ASN A O 1
ATOM 806 N N . LEU A 1 101 ? 13.056 -14.565 -1.203 1.00 78.31 101 LEU A N 1
ATOM 807 C CA . LEU A 1 101 ? 12.520 -13.510 -2.058 1.00 78.31 101 LEU A CA 1
ATOM 808 C C . LEU A 1 101 ? 13.392 -12.248 -1.990 1.00 78.31 101 LEU A C 1
ATOM 810 O O . LEU A 1 101 ? 13.708 -11.668 -3.026 1.00 78.31 101 LEU A O 1
ATOM 814 N N . GLU A 1 102 ? 13.822 -11.869 -0.788 1.00 82.06 102 GLU A N 1
ATOM 815 C CA . GLU A 1 102 ? 14.703 -10.726 -0.547 1.00 82.06 102 GLU A CA 1
ATOM 816 C C . GLU A 1 102 ? 16.048 -10.900 -1.264 1.00 82.06 102 GLU A C 1
ATOM 818 O O . GLU A 1 102 ? 16.421 -10.058 -2.079 1.00 82.06 102 GLU A O 1
ATOM 823 N N . LYS A 1 103 ? 16.697 -12.063 -1.118 1.00 85.25 103 LYS A N 1
ATOM 824 C CA . LYS A 1 103 ? 17.937 -12.396 -1.850 1.00 85.25 103 LYS A CA 1
ATOM 825 C C . LYS A 1 103 ? 17.753 -12.376 -3.371 1.00 85.25 103 LYS A C 1
ATOM 827 O O . LYS A 1 103 ? 18.625 -11.910 -4.108 1.00 85.25 103 LYS A O 1
ATOM 832 N N . SER A 1 104 ? 16.615 -12.865 -3.867 1.00 85.94 104 SER A N 1
ATOM 833 C CA . SER A 1 104 ? 16.261 -12.806 -5.292 1.00 85.94 104 SER A CA 1
ATOM 834 C C . SER A 1 104 ? 16.132 -11.360 -5.785 1.00 85.94 104 SER A C 1
ATOM 836 O O . SER A 1 104 ? 16.633 -11.012 -6.861 1.00 85.94 104 SER A O 1
ATOM 838 N N . MET A 1 105 ? 15.490 -10.495 -4.997 1.00 85.25 105 MET A N 1
ATOM 839 C CA . MET A 1 105 ? 15.368 -9.072 -5.311 1.00 85.25 105 MET A CA 1
ATOM 840 C C . MET A 1 105 ? 16.729 -8.373 -5.292 1.00 85.25 105 MET A C 1
ATOM 842 O O . MET A 1 105 ? 17.049 -7.680 -6.255 1.00 85.25 105 MET A O 1
ATOM 846 N N . GLU A 1 106 ? 17.555 -8.603 -4.271 1.00 86.00 106 GLU A N 1
ATOM 847 C CA . GLU A 1 106 ? 18.915 -8.052 -4.177 1.00 86.00 106 GLU A CA 1
ATOM 848 C C . GLU A 1 106 ? 19.780 -8.450 -5.375 1.00 86.00 106 GLU A C 1
ATOM 850 O O . GLU A 1 106 ? 20.454 -7.607 -5.970 1.00 86.00 106 GLU A O 1
ATOM 855 N N . THR A 1 107 ? 19.706 -9.717 -5.786 1.00 91.31 107 THR A N 1
ATOM 856 C CA . THR A 1 107 ? 20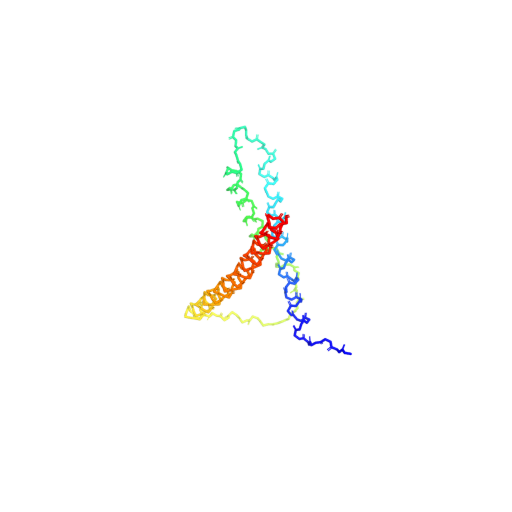.436 -10.225 -6.956 1.00 91.31 107 THR A CA 1
ATOM 857 C C . THR A 1 107 ? 19.977 -9.523 -8.236 1.00 91.31 107 THR A C 1
ATOM 859 O O . THR A 1 107 ? 20.792 -9.092 -9.052 1.00 91.31 107 THR A O 1
ATOM 862 N N . THR A 1 108 ? 18.664 -9.354 -8.398 1.00 88.81 108 THR A N 1
ATOM 863 C CA . THR A 1 108 ? 18.081 -8.711 -9.584 1.00 88.81 108 THR A CA 1
ATOM 864 C C . THR A 1 108 ? 18.435 -7.223 -9.642 1.00 88.81 108 THR A C 1
ATOM 866 O O . THR A 1 108 ? 18.820 -6.713 -10.695 1.00 88.81 108 THR A O 1
ATOM 869 N N . VAL A 1 109 ? 18.351 -6.521 -8.509 1.00 91.75 109 VAL A N 1
ATOM 870 C CA . VAL A 1 109 ? 18.717 -5.103 -8.393 1.00 91.75 109 VAL A CA 1
ATOM 871 C C . VAL A 1 109 ? 20.209 -4.903 -8.658 1.00 91.75 109 VAL A C 1
ATOM 873 O O . VAL A 1 109 ? 20.567 -3.996 -9.410 1.00 91.75 109 VAL A O 1
ATOM 876 N N . SER A 1 110 ? 21.069 -5.772 -8.125 1.00 91.62 110 SER A N 1
ATOM 877 C CA . SER A 1 110 ? 22.518 -5.705 -8.349 1.00 91.62 110 SER A CA 1
ATOM 878 C C . SER A 1 110 ? 22.868 -5.888 -9.827 1.00 91.62 110 SER A C 1
ATOM 880 O O . SER A 1 110 ? 23.587 -5.065 -10.392 1.00 91.62 110 SER A O 1
ATOM 882 N N . ALA A 1 111 ? 22.273 -6.882 -10.495 1.00 91.56 111 ALA A N 1
ATOM 883 C CA . ALA A 1 111 ? 22.477 -7.102 -11.927 1.00 91.56 111 ALA A CA 1
ATOM 884 C C . ALA A 1 111 ? 22.034 -5.896 -12.781 1.00 91.56 111 ALA A C 1
ATOM 886 O O . ALA A 1 111 ? 22.708 -5.519 -13.742 1.00 91.56 111 ALA A O 1
ATOM 887 N N . MET A 1 112 ? 20.919 -5.247 -12.422 1.00 89.56 112 MET A N 1
ATOM 888 C CA . MET A 1 112 ? 20.464 -4.031 -13.109 1.00 89.56 112 MET A CA 1
ATOM 889 C C . MET A 1 112 ? 21.411 -2.845 -12.886 1.00 89.56 112 MET A C 1
ATOM 891 O O . MET A 1 112 ? 21.658 -2.073 -13.817 1.00 89.56 112 MET A O 1
ATOM 895 N N . LEU A 1 113 ? 21.962 -2.705 -11.679 1.00 90.25 113 LEU A N 1
ATOM 896 C CA . LEU A 1 113 ? 22.895 -1.634 -11.335 1.00 90.25 113 LEU A CA 1
ATOM 897 C C . LEU A 1 113 ? 24.240 -1.792 -12.062 1.00 90.25 113 LEU A C 1
ATOM 899 O O . LEU A 1 113 ? 24.773 -0.811 -12.590 1.00 90.25 113 LEU A O 1
ATOM 903 N N . GLU A 1 114 ? 24.765 -3.016 -12.140 1.00 87.19 114 GLU A N 1
ATOM 904 C CA . GLU A 1 114 ? 25.979 -3.330 -12.902 1.00 87.19 114 GLU A CA 1
ATOM 905 C C . GLU A 1 114 ? 25.785 -3.050 -14.396 1.00 87.19 114 GLU A C 1
ATOM 907 O O . GLU A 1 114 ? 26.607 -2.370 -15.017 1.00 87.19 114 GLU A O 1
ATOM 912 N N . TYR A 1 115 ? 24.655 -3.476 -14.968 1.00 87.19 115 TYR A N 1
ATOM 913 C CA . TYR A 1 115 ? 24.335 -3.190 -16.365 1.00 87.19 115 TYR A CA 1
ATOM 914 C C . TYR A 1 115 ? 24.258 -1.681 -16.640 1.00 87.19 115 TYR A C 1
ATOM 916 O O . TYR A 1 115 ? 24.886 -1.189 -17.581 1.00 87.19 115 TYR A O 1
ATOM 924 N N . ALA A 1 116 ? 23.557 -0.917 -15.798 1.00 87.38 116 ALA A N 1
ATOM 925 C CA . ALA A 1 116 ? 23.462 0.535 -15.943 1.00 87.38 116 ALA A CA 1
ATOM 926 C C . ALA A 1 116 ? 24.833 1.225 -15.814 1.00 87.38 116 ALA A C 1
ATOM 928 O O . ALA A 1 116 ? 25.148 2.154 -16.565 1.00 87.38 116 ALA A O 1
ATOM 929 N N . SER A 1 117 ? 25.675 0.744 -14.896 1.00 80.94 117 SER A N 1
ATOM 930 C CA . SER A 1 117 ? 27.032 1.260 -14.696 1.00 80.94 117 SER A CA 1
ATOM 931 C C . SER A 1 117 ? 27.917 1.002 -15.916 1.00 80.94 117 SER A C 1
ATOM 933 O O . SER A 1 117 ? 28.571 1.929 -16.399 1.00 80.94 117 SER A O 1
ATOM 935 N N . SER A 1 118 ? 27.849 -0.202 -16.492 1.00 83.06 118 SER A N 1
ATOM 936 C CA . SER A 1 118 ? 28.601 -0.560 -17.701 1.00 83.06 118 SER A CA 1
ATOM 937 C C . SER A 1 118 ? 28.229 0.322 -18.904 1.00 83.06 118 SER A C 1
ATOM 939 O O . SER A 1 118 ? 29.098 0.801 -19.633 1.00 83.06 118 SER A O 1
ATOM 941 N N . GLN A 1 119 ? 26.943 0.649 -19.071 1.00 84.44 119 GLN A N 1
ATOM 942 C CA . GLN A 1 119 ? 26.477 1.552 -20.129 1.00 84.44 119 GLN A CA 1
ATOM 943 C C . GLN A 1 119 ? 27.026 2.976 -19.954 1.00 84.44 119 GLN A C 1
ATOM 945 O O . GLN A 1 119 ? 27.446 3.612 -20.926 1.00 84.44 119 GLN A O 1
ATOM 950 N N . ASN A 1 120 ? 27.087 3.471 -18.714 1.00 84.75 120 ASN A N 1
ATOM 951 C CA . ASN A 1 120 ? 27.663 4.781 -18.408 1.00 84.75 120 ASN A CA 1
ATOM 952 C C . ASN A 1 120 ? 29.173 4.839 -18.682 1.00 84.75 120 ASN A C 1
ATOM 954 O O . ASN A 1 120 ? 29.687 5.878 -19.105 1.00 84.75 120 ASN A O 1
ATOM 958 N N . GLU A 1 121 ? 29.902 3.749 -18.451 1.00 84.75 121 GLU A N 1
ATOM 959 C CA . GLU A 1 121 ? 31.325 3.644 -18.791 1.00 84.75 121 GLU A CA 1
ATOM 960 C C . GLU A 1 121 ? 31.552 3.622 -20.303 1.00 84.75 121 GLU A C 1
ATOM 962 O O . GLU A 1 121 ? 32.362 4.399 -20.813 1.00 84.75 121 GLU A O 1
ATOM 967 N N . VAL A 1 122 ? 30.765 2.837 -21.045 1.00 85.56 122 VAL A N 1
ATOM 968 C CA . VAL A 1 122 ? 30.816 2.800 -22.516 1.00 85.56 122 VAL A CA 1
ATOM 969 C C . VAL A 1 122 ? 30.505 4.174 -23.115 1.00 85.56 122 VAL A C 1
ATOM 971 O O . VAL A 1 122 ? 31.186 4.626 -24.040 1.00 85.56 122 VAL A O 1
ATOM 974 N N . ALA A 1 123 ? 29.506 4.882 -22.584 1.00 87.56 123 ALA A N 1
ATOM 975 C CA . ALA A 1 123 ? 29.170 6.233 -23.026 1.00 87.56 123 ALA A CA 1
ATOM 976 C C . ALA A 1 123 ? 30.301 7.237 -22.744 1.00 87.56 123 ALA A C 1
ATOM 978 O O . ALA A 1 123 ? 30.604 8.083 -23.592 1.00 87.56 123 ALA A O 1
ATOM 979 N N . ARG A 1 124 ? 30.956 7.136 -21.579 1.00 86.69 124 ARG A N 1
ATOM 980 C CA . ARG A 1 124 ? 32.124 7.959 -21.229 1.00 86.69 124 ARG A CA 1
ATOM 981 C C . ARG A 1 124 ? 33.311 7.681 -22.151 1.00 86.69 124 ARG A C 1
ATOM 983 O O . ARG A 1 124 ? 33.884 8.631 -22.683 1.00 86.69 124 ARG A O 1
ATOM 990 N N . ALA A 1 125 ? 33.615 6.413 -22.422 1.00 88.56 125 ALA A N 1
ATOM 991 C CA . ALA A 1 125 ? 34.678 6.018 -23.343 1.00 88.56 125 ALA A CA 1
ATOM 992 C C . ALA A 1 125 ? 34.432 6.557 -24.763 1.00 88.56 125 ALA A C 1
ATOM 994 O O . ALA A 1 125 ? 35.319 7.167 -25.358 1.00 88.56 125 ALA A O 1
ATOM 995 N N . LYS A 1 126 ? 33.202 6.435 -25.284 1.00 90.44 126 LYS A N 1
ATOM 996 C CA . LYS A 1 126 ? 32.827 6.987 -26.600 1.00 90.44 126 LYS A CA 1
ATOM 997 C C . LYS A 1 126 ? 32.999 8.506 -26.671 1.00 90.44 126 LYS A C 1
ATOM 999 O O . LYS A 1 126 ? 33.529 9.013 -27.659 1.00 90.44 126 LYS A O 1
ATOM 1004 N N . LYS A 1 127 ? 32.588 9.236 -25.627 1.00 91.69 127 LYS A N 1
ATOM 1005 C CA . LYS A 1 127 ? 32.795 10.693 -25.540 1.00 91.69 127 LYS A CA 1
ATOM 1006 C C . LYS A 1 127 ? 34.280 11.055 -25.538 1.00 91.69 127 LYS A C 1
ATOM 1008 O O . LYS A 1 127 ? 34.669 11.999 -26.220 1.00 91.69 127 LYS A O 1
ATOM 1013 N N . PHE A 1 128 ? 35.101 10.297 -24.816 1.00 91.69 128 PHE A N 1
ATOM 1014 C CA . PHE A 1 128 ? 36.543 10.522 -24.756 1.00 91.69 128 PHE A CA 1
ATOM 1015 C C . PHE A 1 128 ? 37.228 10.285 -26.111 1.00 91.69 128 PHE A C 1
ATOM 1017 O O . PHE A 1 128 ? 37.997 11.131 -26.565 1.00 91.69 128 PHE A O 1
ATOM 1024 N N . VAL A 1 129 ? 36.886 9.194 -26.807 1.00 91.44 129 VAL A N 1
ATOM 1025 C C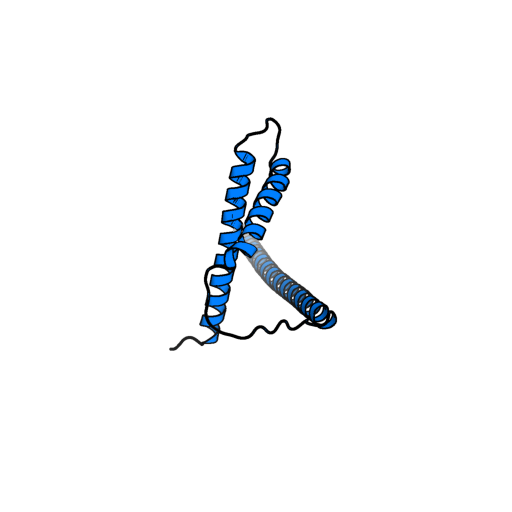A . VAL A 1 129 ? 37.393 8.915 -28.163 1.00 91.44 129 VAL A CA 1
ATOM 1026 C C . VAL A 1 129 ? 37.009 10.032 -29.133 1.00 91.44 129 VAL A C 1
ATOM 1028 O O . VAL A 1 129 ? 37.863 10.535 -29.860 1.00 91.44 129 VAL A O 1
ATOM 1031 N N . MET A 1 130 ? 35.748 10.473 -29.111 1.00 92.00 130 MET A N 1
ATOM 1032 C CA . MET A 1 130 ? 35.285 11.581 -29.952 1.00 92.00 130 MET A CA 1
ATOM 1033 C C . MET A 1 130 ? 36.084 12.865 -29.690 1.00 92.00 130 MET A C 1
ATOM 1035 O O . MET A 1 130 ? 36.507 13.539 -30.626 1.00 92.00 130 MET A O 1
ATOM 1039 N N . TRP A 1 131 ? 36.327 13.194 -28.419 1.00 94.06 131 TRP A N 1
ATOM 1040 C CA . TRP A 1 131 ? 37.105 14.372 -28.042 1.00 94.06 131 TRP A CA 1
ATOM 1041 C C . TRP A 1 131 ? 38.553 14.304 -28.547 1.00 94.06 131 TRP A C 1
ATOM 1043 O O . TRP A 1 131 ? 39.052 15.291 -29.087 1.00 94.06 131 TRP A O 1
ATOM 1053 N N . MET A 1 132 ? 39.206 13.141 -28.456 1.00 91.44 132 MET A N 1
ATOM 1054 C CA . MET A 1 132 ? 40.557 12.953 -28.998 1.00 91.44 132 MET A CA 1
ATOM 1055 C C . MET A 1 132 ? 40.610 13.114 -30.521 1.00 91.44 132 MET A C 1
ATOM 1057 O O . MET A 1 132 ? 41.547 13.719 -31.036 1.00 91.44 132 MET A O 1
ATOM 1061 N N . ILE A 1 133 ? 39.604 12.620 -31.249 1.00 92.94 133 ILE A N 1
ATOM 1062 C CA . ILE A 1 133 ? 39.521 12.785 -32.710 1.00 92.94 133 ILE A CA 1
ATOM 1063 C C . ILE A 1 133 ? 39.365 14.264 -33.083 1.00 92.94 133 ILE A C 1
ATOM 1065 O O . ILE A 1 133 ? 39.990 14.731 -34.031 1.00 92.94 133 ILE A O 1
ATOM 1069 N N . LEU A 1 134 ? 38.552 15.011 -32.333 1.00 89.56 134 LEU A N 1
ATOM 1070 C CA . LEU A 1 134 ? 38.328 16.439 -32.573 1.00 89.56 134 LEU A CA 1
ATOM 1071 C C . LEU A 1 134 ? 39.546 17.307 -32.232 1.00 89.56 134 LEU A C 1
ATOM 1073 O O . LEU A 1 134 ? 39.695 18.378 -32.807 1.00 89.56 134 LEU A O 1
ATOM 1077 N N . LYS A 1 135 ? 40.397 16.870 -31.299 1.00 86.38 135 LYS A N 1
ATOM 1078 C CA . LYS A 1 135 ? 41.609 17.591 -30.880 1.00 86.38 135 LYS A CA 1
ATOM 1079 C C . LYS A 1 135 ? 42.828 17.348 -31.773 1.00 86.38 135 LYS A C 1
ATOM 1081 O O . LYS A 1 135 ? 43.746 18.156 -31.726 1.00 86.38 135 LYS A O 1
ATOM 1086 N N . ASN A 1 136 ? 42.841 16.258 -32.541 1.00 79.25 136 ASN A N 1
ATOM 1087 C CA . ASN A 1 136 ? 43.936 15.884 -33.447 1.00 79.25 136 ASN A CA 1
ATOM 1088 C C . ASN A 1 136 ? 43.633 16.201 -34.930 1.00 79.25 136 ASN A C 1
ATOM 1090 O O . ASN A 1 136 ? 44.253 15.624 -35.822 1.00 79.25 136 ASN A O 1
ATOM 1094 N N . LYS A 1 137 ? 42.664 17.085 -35.189 1.00 59.50 137 LYS A N 1
ATOM 1095 C CA . LYS A 1 137 ? 42.437 17.747 -36.481 1.00 59.50 137 LYS A CA 1
ATOM 1096 C C . LYS A 1 137 ? 42.975 19.168 -36.417 1.00 59.50 137 LYS A C 1
ATOM 1098 O O . LYS A 1 137 ? 43.458 19.630 -37.470 1.00 59.50 137 LYS A O 1
#

Foldseek 3Di:
DDDDPVVVVVVVVVVVVVVVVVVLVVLLVVLLCVLCVPPDPPDDSVNSNVSSVVVSVVVVVVVVVVVPPDDPDDDDDDPPPDPPVVVVVVVVVVVVVVVVVVVVVVVVVVVVVVVVVVVVVVVVVVVVVVVVVVVVD

Secondary structure (DSSP, 8-state):
-PPPHHHHHHHHHHHHHHHHHHHHHHHHHHHHHHHTTS--TT--HHHHHHHHHHHHHHHHHHHHHHGGGS-------------THHHHHHHHHHHHHHHHHHHHHHHHHHHHHHHHHHHHHHHHHHHHHHHHHHH--